Protein AF-A0A9E5L0R0-F1 (afdb_monomer_lite)

Radius of gyration: 19.11 Å; chains: 1; bounding box: 40×26×62 Å

Foldseek 3Di:
DAADEDAPVRLVVLVVVLVVLVVVLVVLVVQLVVLVVPDDPVPRPSNVVSVVSNVVSVVSNVVSVVNSVRYDYDDPPPPPDD

Structure (mmCIF, N/CA/C/O backbone):
data_AF-A0A9E5L0R0-F1
#
_entry.id   AF-A0A9E5L0R0-F1
#
loop_
_atom_site.group_PDB
_atom_site.id
_atom_site.type_symbol
_atom_site.label_atom_id
_atom_site.label_alt_id
_atom_site.label_comp_id
_atom_site.label_asym_id
_atom_site.label_entity_id
_atom_site.label_seq_id
_atom_site.pdbx_PDB_ins_code
_atom_site.Cartn_x
_atom_site.Cartn_y
_atom_site.Cartn_z
_atom_site.occupancy
_atom_site.B_iso_or_equiv
_atom_site.auth_seq_id
_atom_site.auth_comp_id
_atom_site.auth_asym_id
_atom_site.auth_atom_id
_atom_site.pdbx_PDB_model_num
ATOM 1 N N . MET A 1 1 ? -6.026 -13.446 15.863 1.00 60.53 1 MET A N 1
ATOM 2 C CA . MET A 1 1 ? -5.655 -12.085 16.313 1.00 60.53 1 MET A CA 1
ATOM 3 C C . MET A 1 1 ? -6.822 -11.539 17.116 1.00 60.53 1 MET A C 1
ATOM 5 O O . MET A 1 1 ? -7.956 -11.815 16.743 1.00 60.53 1 MET A O 1
ATOM 9 N N . SER A 1 2 ? -6.570 -10.859 18.231 1.00 77.94 2 SER A N 1
ATOM 10 C CA . SER A 1 2 ? -7.606 -10.200 19.035 1.00 77.94 2 SER A CA 1
ATOM 11 C C . SER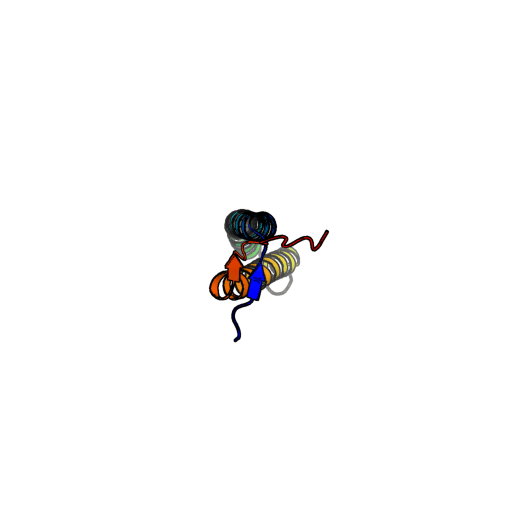 A 1 2 ? -8.119 -8.944 18.322 1.00 77.94 2 SER A C 1
ATOM 13 O O . SER A 1 2 ? -7.353 -8.271 17.632 1.00 77.94 2 SER A O 1
ATOM 15 N N . LYS A 1 3 ? -9.416 -8.635 18.470 1.00 83.44 3 LYS A N 1
ATOM 16 C CA . LYS A 1 3 ? -10.002 -7.405 17.920 1.00 83.44 3 LYS A CA 1
ATOM 17 C C . LYS A 1 3 ? -9.345 -6.185 18.573 1.00 83.44 3 LYS A C 1
ATOM 19 O O . LYS A 1 3 ? -9.164 -6.170 19.788 1.00 83.44 3 LYS A O 1
ATOM 24 N N . THR A 1 4 ? -8.985 -5.178 17.782 1.00 86.69 4 THR A N 1
ATOM 25 C CA . THR A 1 4 ? -8.308 -3.965 18.262 1.00 86.69 4 THR A CA 1
ATOM 26 C C . THR A 1 4 ? -9.305 -2.802 18.344 1.00 86.69 4 THR A C 1
ATOM 28 O O . THR A 1 4 ? -9.964 -2.517 17.339 1.00 86.69 4 THR A O 1
ATOM 31 N N . PRO A 1 5 ? -9.452 -2.138 19.506 1.00 89.06 5 PRO A N 1
ATOM 32 C CA . PRO A 1 5 ? -10.328 -0.980 19.633 1.00 89.06 5 PRO A CA 1
ATOM 33 C C . PRO A 1 5 ? -9.729 0.233 18.921 1.00 89.06 5 PRO A C 1
ATOM 35 O O . PRO A 1 5 ? -8.555 0.550 19.098 1.00 89.06 5 PRO A O 1
ATOM 38 N N . PHE A 1 6 ? -10.563 0.942 18.170 1.00 91.12 6 PHE A N 1
ATOM 39 C CA . PHE A 1 6 ? -10.233 2.222 17.553 1.00 91.12 6 PHE A CA 1
ATOM 40 C C . PHE A 1 6 ? -11.281 3.276 17.905 1.00 91.12 6 PHE A C 1
ATOM 42 O O . PHE A 1 6 ? -12.452 2.969 18.143 1.00 91.12 6 PHE A O 1
ATOM 49 N N . THR A 1 7 ? -10.866 4.541 17.914 1.00 92.56 7 THR A N 1
ATOM 50 C CA . THR A 1 7 ? -11.807 5.662 17.858 1.00 92.56 7 THR A CA 1
ATOM 51 C C . THR A 1 7 ? -12.393 5.752 16.449 1.00 92.56 7 THR A C 1
ATOM 53 O O . THR A 1 7 ? -11.782 5.288 15.485 1.00 92.56 7 THR A O 1
ATOM 56 N N . LYS A 1 8 ? -13.575 6.363 16.308 1.00 90.50 8 LYS A N 1
ATOM 57 C CA . LYS A 1 8 ? -14.197 6.562 14.990 1.00 90.50 8 LYS A CA 1
ATOM 58 C C . LYS A 1 8 ? -13.250 7.299 14.033 1.00 90.50 8 LYS A C 1
ATOM 60 O O . LYS A 1 8 ? -13.023 6.823 12.929 1.00 90.50 8 LYS A O 1
ATOM 65 N N . GLN A 1 9 ? -12.650 8.391 14.505 1.00 91.88 9 GLN A N 1
ATOM 66 C CA . GLN A 1 9 ? -11.713 9.195 13.724 1.00 91.88 9 GLN A CA 1
ATOM 67 C C . GLN A 1 9 ? -10.476 8.389 13.303 1.00 91.88 9 GLN A C 1
ATOM 69 O O . GLN A 1 9 ? -10.164 8.331 12.122 1.00 91.88 9 GLN A O 1
ATOM 74 N N . GLY A 1 10 ? -9.833 7.672 14.233 1.00 92.06 10 GLY A N 1
ATOM 75 C CA . GLY A 1 10 ? -8.654 6.869 13.898 1.00 92.06 10 GLY A CA 1
ATOM 76 C C . GLY A 1 10 ? -8.954 5.738 12.907 1.00 92.06 10 GLY A C 1
ATOM 77 O O . GLY A 1 10 ? -8.106 5.390 12.092 1.00 92.06 10 GLY A O 1
ATOM 78 N N . TYR A 1 11 ? -10.166 5.175 12.937 1.00 93.19 11 TYR A N 1
ATOM 79 C CA . TYR A 1 11 ? -10.605 4.212 11.926 1.00 93.19 11 TYR A CA 1
ATOM 80 C C . TYR A 1 11 ? -10.789 4.871 10.550 1.00 93.19 11 TYR A C 1
ATOM 82 O O . TYR A 1 11 ? -10.318 4.335 9.548 1.00 93.19 11 TYR A O 1
ATOM 90 N N . GLU A 1 12 ? -11.444 6.034 10.495 1.00 94.44 12 GLU A N 1
ATOM 91 C CA . GLU A 1 12 ? -11.652 6.799 9.258 1.00 94.44 12 GLU A CA 1
ATOM 92 C C . GLU A 1 12 ? -10.322 7.226 8.619 1.00 94.44 12 GLU A C 1
ATOM 94 O O . GLU A 1 12 ? -10.153 7.067 7.409 1.00 94.44 12 GLU A O 1
ATOM 99 N N . ASP A 1 13 ? -9.345 7.655 9.421 1.00 95.38 13 ASP A N 1
ATOM 100 C CA . ASP A 1 13 ? -8.004 8.017 8.950 1.00 95.38 13 ASP A CA 1
ATOM 101 C C . ASP A 1 13 ? -7.295 6.827 8.282 1.00 95.38 13 ASP A C 1
ATOM 103 O O . ASP A 1 13 ? -6.747 6.953 7.186 1.00 95.38 13 ASP A O 1
ATOM 107 N N . LEU A 1 14 ? -7.364 5.634 8.888 1.00 94.69 14 LEU A N 1
ATOM 108 C CA . LEU A 1 14 ? -6.783 4.410 8.318 1.00 94.69 14 LEU A CA 1
ATOM 109 C C . LEU A 1 14 ? -7.480 3.978 7.020 1.00 94.69 14 LEU A C 1
ATOM 111 O O . LEU A 1 14 ? -6.833 3.464 6.101 1.00 94.69 14 LEU A O 1
ATOM 115 N N . VAL A 1 15 ? -8.800 4.164 6.936 1.00 94.81 15 VAL A N 1
ATOM 116 C CA . VAL A 1 15 ? -9.571 3.896 5.715 1.00 94.81 15 VAL A CA 1
ATOM 117 C C . VAL A 1 15 ? -9.179 4.876 4.610 1.00 94.81 15 VAL A C 1
ATOM 119 O O . VAL A 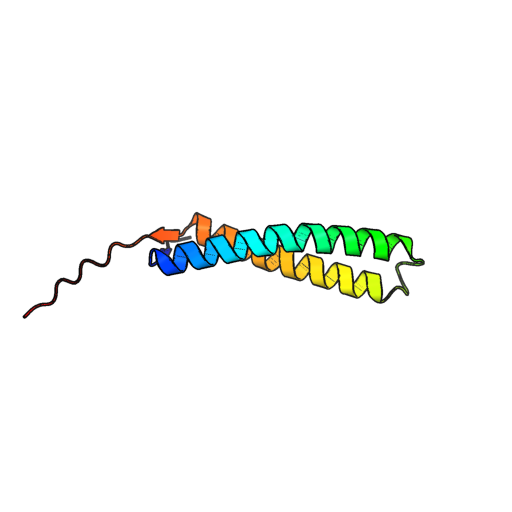1 15 ? -8.957 4.448 3.474 1.00 94.81 15 VAL A O 1
ATOM 122 N N . ASN A 1 16 ? -9.038 6.162 4.930 1.00 96.81 16 ASN A N 1
ATOM 123 C CA . ASN A 1 16 ? -8.581 7.173 3.981 1.00 96.81 16 ASN A CA 1
ATOM 124 C C . ASN A 1 16 ? -7.169 6.869 3.480 1.00 96.81 16 ASN A C 1
ATOM 126 O O . ASN A 1 16 ? -6.969 6.802 2.267 1.00 96.81 16 ASN A O 1
ATOM 130 N N . GLU A 1 17 ? -6.233 6.555 4.378 1.00 95.81 17 GLU A N 1
ATOM 131 C CA . GLU A 1 17 ? -4.871 6.163 4.004 1.00 95.81 17 GLU A CA 1
ATOM 132 C C . GLU A 1 17 ? -4.881 4.948 3.058 1.00 95.81 17 GLU A C 1
ATOM 134 O O . GLU A 1 17 ? -4.210 4.934 2.023 1.00 95.81 17 GLU A O 1
ATOM 139 N N . LYS A 1 18 ? -5.694 3.923 3.358 1.00 95.94 18 LYS A N 1
ATOM 140 C CA . LYS A 1 18 ? -5.844 2.747 2.486 1.00 95.94 18 LYS A CA 1
ATOM 141 C C . LYS A 1 18 ? -6.365 3.135 1.099 1.00 95.94 18 LYS A C 1
ATOM 143 O O . LYS A 1 18 ? -5.879 2.600 0.097 1.00 95.94 18 LYS A O 1
ATOM 148 N N . ASN A 1 19 ? -7.342 4.034 1.019 1.00 95.94 19 ASN A N 1
ATOM 149 C CA . ASN A 1 19 ? -7.906 4.489 -0.251 1.00 95.94 19 ASN A CA 1
ATOM 150 C C . ASN A 1 19 ? -6.876 5.265 -1.084 1.00 95.94 19 ASN A C 1
ATOM 152 O O . ASN A 1 19 ? -6.746 5.015 -2.284 1.00 95.94 19 ASN A O 1
ATOM 156 N N . GLU A 1 20 ? -6.105 6.152 -0.461 1.00 96.38 20 GLU A N 1
ATOM 157 C CA . GLU A 1 20 ? -5.031 6.897 -1.126 1.00 96.38 20 GLU A CA 1
ATOM 158 C C . GLU A 1 20 ? -3.930 5.971 -1.644 1.00 96.38 20 GLU A C 1
ATOM 160 O O . GLU A 1 20 ? -3.536 6.052 -2.810 1.00 96.38 20 GLU A O 1
ATOM 165 N N . LEU A 1 21 ? -3.489 5.017 -0.822 1.00 96.12 21 LEU A N 1
ATOM 166 C CA . LEU A 1 21 ? -2.492 4.028 -1.228 1.00 96.12 21 LEU A CA 1
ATOM 167 C C . LEU A 1 21 ? -2.997 3.123 -2.351 1.00 96.12 21 LEU A C 1
ATOM 169 O O . LEU A 1 21 ? -2.218 2.733 -3.218 1.00 96.12 21 LEU A O 1
ATOM 173 N N . THR A 1 22 ? -4.293 2.809 -2.377 1.00 94.62 22 THR A N 1
ATOM 174 C CA . THR A 1 22 ? -4.894 2.018 -3.459 1.00 94.62 22 THR A CA 1
ATOM 175 C C . THR A 1 22 ? -4.832 2.768 -4.789 1.00 94.62 22 THR A C 1
ATOM 177 O O . THR A 1 22 ? -4.501 2.159 -5.805 1.00 94.62 22 THR A O 1
ATOM 180 N N . LYS A 1 23 ? -5.067 4.088 -4.787 1.00 95.38 23 LYS A N 1
ATOM 181 C CA . LYS A 1 23 ? -4.883 4.939 -5.975 1.00 95.38 23 LYS A CA 1
ATOM 182 C C . LYS A 1 23 ? -3.408 4.994 -6.384 1.00 95.38 23 LYS A C 1
ATOM 184 O O . LYS A 1 23 ? -3.076 4.650 -7.512 1.00 95.38 23 LYS A O 1
ATOM 189 N N . SER A 1 24 ? -2.519 5.286 -5.431 1.00 93.81 24 SER A N 1
ATOM 190 C CA . SER A 1 24 ? -1.064 5.343 -5.647 1.00 93.81 24 SER A CA 1
ATOM 191 C C . SER A 1 24 ? -0.485 4.032 -6.200 1.00 93.81 24 SER A C 1
ATOM 193 O O . SER A 1 24 ? 0.462 4.033 -6.988 1.00 93.81 24 SER A O 1
ATOM 195 N N . ARG A 1 25 ? -1.073 2.886 -5.829 1.00 95.75 25 ARG A N 1
ATOM 196 C CA . ARG A 1 25 ? -0.696 1.570 -6.351 1.00 95.75 25 ARG A CA 1
ATOM 197 C C . ARG A 1 25 ? -0.903 1.469 -7.861 1.00 95.75 25 ARG A C 1
ATOM 199 O O . ARG A 1 25 ? -0.061 0.874 -8.527 1.00 95.75 25 ARG A O 1
ATOM 206 N N . VAL A 1 26 ? -1.990 2.027 -8.397 1.00 95.50 26 VAL A N 1
ATOM 207 C CA . VAL A 1 26 ? -2.264 2.017 -9.845 1.00 95.50 26 VAL A CA 1
ATOM 208 C C . VAL A 1 26 ? -1.144 2.745 -10.587 1.00 95.50 26 VAL A C 1
ATOM 210 O O . VAL A 1 26 ? -0.554 2.181 -11.510 1.00 95.50 26 VAL A O 1
ATOM 213 N N . ASP A 1 27 ? -0.762 3.926 -10.102 1.00 94.19 27 ASP A N 1
ATOM 214 C CA . ASP A 1 27 ? 0.336 4.710 -10.672 1.00 94.19 27 ASP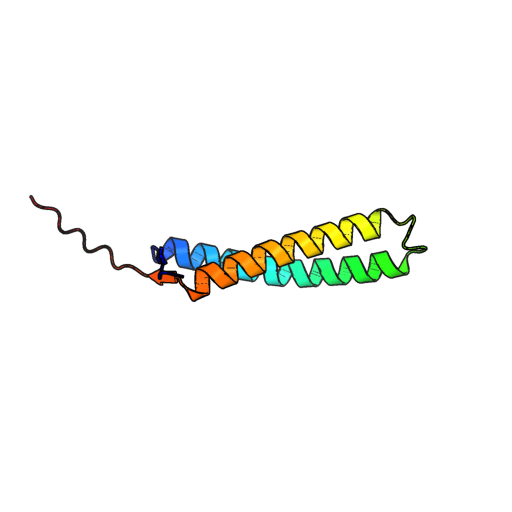 A CA 1
ATOM 215 C C . ASP A 1 27 ? 1.683 3.988 -10.538 1.00 94.19 27 ASP A C 1
ATOM 217 O O . ASP A 1 27 ? 2.504 3.991 -11.455 1.00 94.19 27 ASP A O 1
ATOM 221 N N . ALA A 1 28 ? 1.937 3.328 -9.404 1.00 93.62 28 ALA A N 1
ATOM 222 C CA . ALA A 1 28 ? 3.158 2.554 -9.191 1.00 93.62 28 ALA A CA 1
ATOM 223 C C . ALA A 1 28 ? 3.261 1.352 -10.149 1.00 93.62 28 ALA A C 1
ATOM 225 O O . ALA A 1 28 ? 4.347 1.068 -10.655 1.00 93.62 28 ALA A O 1
ATOM 226 N N . VAL A 1 29 ? 2.145 0.671 -10.432 1.00 95.31 29 VAL A N 1
ATOM 227 C CA . VAL A 1 29 ? 2.087 -0.426 -11.413 1.00 95.31 29 VAL A CA 1
ATOM 228 C C . VAL A 1 29 ? 2.322 0.097 -12.828 1.00 95.31 29 VAL A C 1
ATOM 230 O O . VAL A 1 29 ? 3.106 -0.502 -13.564 1.00 95.31 29 VAL A O 1
ATOM 233 N N . ALA A 1 30 ? 1.696 1.217 -13.198 1.00 94.81 30 ALA A N 1
ATOM 234 C CA . ALA A 1 30 ? 1.910 1.847 -14.499 1.00 94.81 30 ALA A CA 1
ATOM 235 C C . ALA A 1 30 ? 3.385 2.237 -14.686 1.00 94.81 30 ALA A C 1
ATOM 237 O O . ALA A 1 30 ? 4.003 1.847 -15.673 1.00 94.81 30 ALA A O 1
ATOM 238 N N . ASN A 1 31 ? 3.987 2.888 -13.687 1.00 92.69 31 ASN A N 1
ATOM 239 C CA . ASN A 1 31 ? 5.407 3.243 -13.699 1.00 92.69 31 ASN A CA 1
ATOM 240 C C . ASN A 1 31 ? 6.323 2.018 -13.801 1.00 92.69 31 ASN A C 1
ATOM 242 O O . ASN A 1 31 ? 7.309 2.052 -14.532 1.00 92.69 31 ASN A O 1
ATOM 246 N N . LEU A 1 32 ? 6.009 0.927 -13.095 1.00 93.19 32 LEU A N 1
ATOM 247 C CA . LEU A 1 32 ? 6.776 -0.315 -13.189 1.00 93.19 32 LEU A CA 1
ATOM 248 C C . LEU A 1 32 ? 6.701 -0.919 -14.594 1.00 93.19 32 LEU A C 1
ATOM 250 O O . LEU A 1 32 ? 7.710 -1.414 -15.094 1.00 93.19 32 LEU A O 1
ATOM 254 N N . LYS A 1 33 ? 5.520 -0.878 -15.223 1.00 93.69 33 LYS A N 1
ATOM 255 C CA . LYS A 1 33 ? 5.323 -1.355 -16.593 1.00 93.69 33 LYS A CA 1
ATOM 256 C C . LYS A 1 33 ? 6.146 -0.527 -17.580 1.00 93.69 33 LYS A C 1
ATOM 258 O O . LYS A 1 33 ? 6.933 -1.107 -18.316 1.00 93.69 33 LYS A O 1
ATOM 263 N N . THR A 1 34 ? 6.046 0.799 -17.519 1.00 91.88 34 THR A N 1
ATOM 264 C CA . THR A 1 34 ? 6.830 1.698 -18.375 1.00 91.88 34 THR A CA 1
ATOM 265 C C . THR A 1 34 ? 8.329 1.497 -18.165 1.00 91.88 34 THR A C 1
ATOM 267 O O . THR A 1 34 ? 9.077 1.333 -19.123 1.00 91.88 34 THR A O 1
ATOM 270 N N . ALA A 1 35 ? 8.784 1.426 -16.910 1.00 91.00 35 ALA A N 1
ATOM 271 C CA . ALA A 1 35 ? 10.192 1.189 -16.611 1.00 91.00 35 ALA A CA 1
ATOM 272 C C . ALA A 1 35 ? 10.668 -0.166 -17.153 1.00 91.00 35 ALA A C 1
ATOM 274 O O . ALA A 1 35 ? 11.787 -0.259 -17.639 1.00 91.00 35 ALA A O 1
ATOM 275 N N . ARG A 1 36 ? 9.827 -1.207 -17.121 1.00 90.50 36 ARG A N 1
ATOM 276 C CA . ARG A 1 36 ? 10.147 -2.529 -17.681 1.00 90.50 36 ARG A CA 1
ATOM 277 C C . ARG A 1 36 ? 10.339 -2.503 -19.205 1.00 90.50 36 ARG A C 1
ATOM 279 O O . ARG A 1 36 ? 11.073 -3.338 -19.718 1.00 90.50 36 ARG A O 1
ATOM 286 N N . GLU A 1 37 ? 9.698 -1.576 -19.909 1.00 90.69 37 GLU A N 1
ATOM 287 C CA . GLU A 1 37 ? 9.779 -1.429 -21.371 1.00 90.69 37 GLU A CA 1
ATOM 288 C C . GLU A 1 37 ? 10.995 -0.592 -21.823 1.00 90.69 37 GLU A C 1
ATOM 290 O O . GLU A 1 37 ? 11.382 -0.652 -22.985 1.00 90.69 37 GLU A O 1
ATOM 295 N N . MET A 1 38 ? 11.633 0.155 -20.913 1.00 85.56 38 MET A N 1
ATOM 296 C CA . MET A 1 38 ? 12.725 1.097 -21.217 1.00 85.56 38 MET A CA 1
ATOM 297 C C . MET A 1 38 ? 14.116 0.462 -21.415 1.00 85.56 38 MET A C 1
ATOM 299 O O . MET A 1 38 ? 15.082 1.194 -21.617 1.00 85.56 38 MET A O 1
ATOM 303 N N . GLY A 1 39 ? 14.255 -0.866 -21.363 1.00 79.50 39 GLY A N 1
ATOM 304 C CA . GLY A 1 39 ? 15.525 -1.542 -21.658 1.00 79.50 39 GLY A CA 1
ATOM 305 C C . GLY A 1 39 ? 15.770 -2.802 -20.830 1.00 79.50 39 GLY A C 1
ATOM 306 O O . GLY A 1 39 ? 14.836 -3.407 -20.302 1.00 79.50 39 GLY A O 1
ATOM 307 N N . ASP A 1 40 ? 17.039 -3.196 -20.708 1.00 83.56 40 ASP A N 1
ATOM 308 C CA . ASP A 1 40 ? 17.438 -4.396 -19.967 1.00 83.56 40 ASP A CA 1
ATOM 309 C C . ASP A 1 40 ? 17.175 -4.247 -18.456 1.00 83.56 40 ASP A C 1
ATOM 311 O O . ASP A 1 40 ? 17.618 -3.303 -17.798 1.00 83.56 40 ASP A O 1
ATOM 315 N N . LEU A 1 41 ? 16.441 -5.204 -17.885 1.00 79.69 41 LEU A N 1
ATOM 316 C CA . LEU A 1 41 ? 15.981 -5.177 -16.493 1.00 79.69 41 LEU A CA 1
ATOM 317 C C . LEU A 1 41 ? 17.115 -5.278 -15.472 1.00 79.69 41 LEU A C 1
ATOM 319 O O . LEU A 1 41 ? 16.942 -4.863 -14.321 1.00 79.69 41 LEU A O 1
ATOM 323 N N . SER A 1 42 ? 18.248 -5.855 -15.868 1.00 77.62 42 SER A N 1
ATOM 324 C CA . SER A 1 42 ? 19.396 -6.058 -14.986 1.00 77.62 42 SER A CA 1
ATOM 325 C C . SER A 1 42 ? 20.097 -4.736 -14.638 1.00 77.62 42 SER A C 1
ATOM 327 O O . SER A 1 42 ? 20.457 -4.510 -13.473 1.00 77.62 42 SER A O 1
ATOM 329 N N . GLU A 1 43 ? 20.178 -3.817 -15.600 1.00 84.75 43 GLU A N 1
ATOM 330 C CA . GLU A 1 43 ? 20.850 -2.518 -15.472 1.00 84.75 43 GLU A CA 1
ATOM 331 C C . GLU A 1 43 ? 19.884 -1.362 -15.190 1.00 84.75 43 GLU A C 1
ATOM 333 O O . GLU A 1 43 ? 20.277 -0.328 -14.648 1.00 84.75 43 GLU A O 1
ATOM 338 N N . ASN A 1 44 ? 18.593 -1.546 -15.471 1.00 88.44 44 ASN A N 1
ATOM 339 C CA . ASN A 1 44 ? 17.594 -0.497 -15.336 1.00 88.44 44 ASN A CA 1
ATOM 340 C C . ASN A 1 44 ? 17.317 -0.117 -13.866 1.00 88.44 44 ASN A C 1
ATOM 342 O O . ASN A 1 44 ? 16.518 -0.732 -13.148 1.00 88.44 44 ASN A O 1
ATOM 346 N N . ALA A 1 45 ? 17.968 0.957 -13.416 1.00 89.56 45 ALA A N 1
ATOM 347 C CA . ALA A 1 45 ? 17.775 1.533 -12.090 1.00 89.56 45 ALA A CA 1
ATOM 348 C C . ALA A 1 45 ? 16.330 2.017 -11.865 1.00 89.56 45 ALA A C 1
ATOM 350 O O . ALA A 1 45 ? 15.787 1.827 -10.774 1.00 89.56 45 ALA A O 1
ATOM 351 N N . ALA A 1 46 ? 15.676 2.569 -12.895 1.00 88.88 46 ALA A N 1
ATOM 352 C CA . ALA A 1 46 ? 14.291 3.029 -12.804 1.00 88.88 46 ALA A CA 1
ATOM 353 C C . ALA A 1 46 ? 13.326 1.867 -12.522 1.00 88.88 46 ALA A C 1
ATOM 355 O O . ALA A 1 46 ? 12.433 1.999 -11.685 1.00 88.88 46 ALA A O 1
ATOM 356 N N . TYR A 1 47 ? 13.553 0.693 -13.121 1.00 92.12 47 TYR A N 1
ATOM 357 C CA . TYR A 1 47 ? 12.790 -0.523 -12.830 1.00 92.12 47 TYR A CA 1
ATOM 358 C C . TYR A 1 47 ? 12.966 -0.974 -11.375 1.00 92.12 47 TYR A C 1
ATOM 360 O O . TYR A 1 47 ? 11.980 -1.261 -10.690 1.00 92.12 47 TYR A O 1
ATOM 368 N N . LYS A 1 48 ? 14.204 -0.989 -10.861 1.00 92.31 48 LYS A N 1
ATOM 369 C CA . LYS A 1 48 ? 14.487 -1.356 -9.460 1.00 92.31 48 LYS A CA 1
ATOM 370 C C . LYS A 1 48 ? 13.775 -0.415 -8.481 1.00 92.31 48 LYS A C 1
ATOM 372 O O . LYS A 1 48 ? 13.145 -0.882 -7.529 1.00 92.31 48 LYS A O 1
ATOM 377 N N . VAL A 1 49 ? 13.815 0.892 -8.747 1.00 92.62 49 VAL A N 1
ATOM 378 C CA . VAL A 1 49 ? 13.126 1.912 -7.940 1.00 92.62 49 VAL A CA 1
ATOM 379 C C . VAL A 1 49 ? 11.608 1.747 -8.020 1.00 92.62 49 VAL A C 1
ATOM 381 O O . VAL A 1 49 ? 10.951 1.681 -6.979 1.00 92.62 49 VAL A O 1
ATOM 384 N N . ALA A 1 50 ? 11.042 1.607 -9.222 1.00 93.56 50 ALA A N 1
ATOM 385 C CA . ALA A 1 50 ? 9.606 1.413 -9.415 1.00 93.56 50 ALA A CA 1
ATOM 386 C C . ALA A 1 50 ? 9.104 0.141 -8.710 1.00 93.56 50 ALA A C 1
ATOM 388 O O . ALA A 1 50 ? 8.072 0.163 -8.036 1.00 93.56 50 ALA A O 1
ATOM 389 N N . ARG A 1 51 ? 9.876 -0.952 -8.776 1.00 93.94 51 ARG A N 1
ATOM 390 C CA . ARG A 1 51 ? 9.563 -2.218 -8.099 1.00 93.94 51 ARG A CA 1
ATOM 391 C C . ARG A 1 51 ? 9.573 -2.056 -6.582 1.00 93.94 51 ARG A C 1
ATOM 393 O O . ARG A 1 51 ? 8.671 -2.551 -5.908 1.00 93.94 51 ARG A O 1
ATOM 400 N N . SER A 1 52 ? 10.574 -1.360 -6.044 1.00 94.75 52 SER A N 1
ATOM 401 C CA . SER A 1 52 ? 10.670 -1.078 -4.608 1.00 94.75 52 SER A CA 1
ATOM 402 C C . SER A 1 52 ? 9.504 -0.209 -4.121 1.00 94.75 52 SER A C 1
ATOM 404 O O . SER A 1 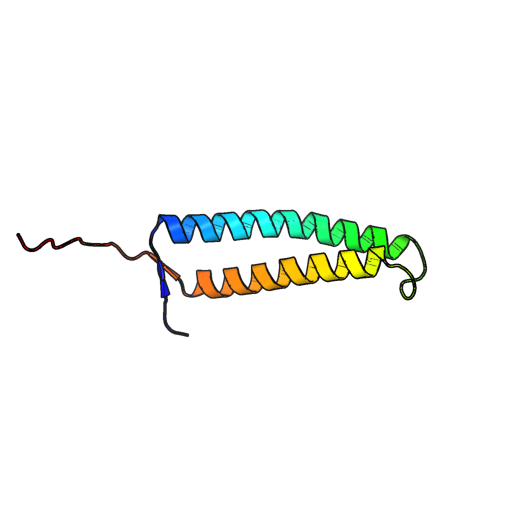52 ? 8.888 -0.506 -3.092 1.00 94.75 52 SER A O 1
ATOM 406 N N . LYS A 1 53 ? 9.125 0.811 -4.902 1.00 94.69 53 LYS A N 1
ATOM 407 C CA . LYS A 1 53 ? 7.977 1.678 -4.608 1.00 94.69 53 LYS A CA 1
ATOM 408 C C . LYS A 1 53 ? 6.669 0.887 -4.576 1.00 94.69 53 LYS A C 1
ATOM 410 O O . LYS A 1 53 ? 5.948 0.968 -3.583 1.00 94.69 53 LYS A O 1
ATOM 415 N N . LEU A 1 54 ? 6.408 0.058 -5.591 1.00 95.62 54 LEU A N 1
ATOM 416 C CA . LEU A 1 54 ? 5.231 -0.817 -5.616 1.00 95.62 54 LEU A CA 1
ATOM 417 C C . LEU A 1 54 ? 5.205 -1.774 -4.414 1.00 95.62 54 LEU A C 1
ATOM 419 O O . LEU A 1 54 ? 4.190 -1.878 -3.731 1.00 95.62 54 LEU A O 1
ATOM 423 N N . SER A 1 55 ? 6.336 -2.418 -4.106 1.00 96.81 55 SER A N 1
ATOM 424 C CA . SER A 1 55 ? 6.460 -3.327 -2.958 1.00 96.81 55 SER A CA 1
ATOM 425 C C . SER A 1 55 ? 6.151 -2.635 -1.625 1.00 96.81 55 SER A C 1
ATOM 427 O O . SER A 1 55 ? 5.485 -3.204 -0.756 1.00 96.81 55 SER A O 1
ATOM 429 N N . SER A 1 56 ? 6.595 -1.386 -1.473 1.00 96.31 56 SER A N 1
ATOM 430 C CA . SER A 1 56 ? 6.368 -0.582 -0.269 1.00 96.31 56 SER A CA 1
ATOM 431 C C . SER A 1 56 ? 4.887 -0.238 -0.095 1.00 96.31 56 SER A C 1
ATOM 433 O O . SER A 1 56 ? 4.336 -0.438 0.991 1.00 96.31 56 SER A O 1
ATOM 435 N N . VAL A 1 57 ? 4.224 0.189 -1.176 1.00 96.56 57 VAL A N 1
ATOM 436 C CA . VAL A 1 57 ? 2.775 0.453 -1.198 1.00 96.56 57 VAL A CA 1
ATOM 437 C C . VAL A 1 57 ? 1.990 -0.819 -0.872 1.00 96.56 57 VAL A C 1
ATOM 439 O O . VAL A 1 57 ? 1.150 -0.819 0.028 1.00 96.56 57 VAL A O 1
ATOM 442 N N . ASP A 1 58 ? 2.320 -1.935 -1.522 1.00 96.44 58 ASP A N 1
ATOM 443 C CA . ASP A 1 58 ? 1.671 -3.227 -1.292 1.00 96.44 58 ASP A CA 1
ATOM 444 C C . ASP A 1 58 ? 1.844 -3.719 0.153 1.00 96.44 58 ASP A C 1
ATOM 446 O O . ASP A 1 58 ? 0.914 -4.264 0.754 1.00 96.44 58 ASP A O 1
ATOM 450 N N . ARG A 1 59 ? 3.028 -3.520 0.745 1.00 97.50 59 ARG A N 1
ATOM 451 C CA . ARG A 1 59 ? 3.287 -3.878 2.145 1.00 97.50 59 ARG A CA 1
ATOM 452 C C . ARG A 1 59 ? 2.401 -3.076 3.093 1.00 97.50 59 ARG A C 1
ATOM 454 O O . ARG A 1 59 ? 1.822 -3.666 4.0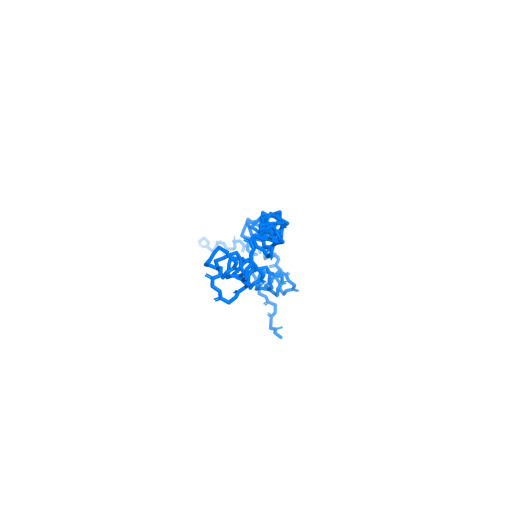07 1.00 97.50 59 ARG A O 1
ATOM 461 N N . ARG A 1 60 ? 2.275 -1.765 2.872 1.00 96.62 60 ARG A N 1
ATOM 462 C CA . ARG A 1 60 ? 1.431 -0.895 3.699 1.00 96.62 60 ARG A CA 1
ATOM 463 C C . ARG A 1 60 ? -0.052 -1.229 3.533 1.00 96.62 60 ARG A C 1
ATOM 465 O O . ARG A 1 60 ? -0.741 -1.378 4.535 1.00 96.62 60 ARG A O 1
ATOM 472 N N . LEU A 1 61 ? -0.519 -1.472 2.308 1.00 96.50 61 LEU A N 1
ATOM 473 C CA . LEU A 1 61 ? -1.900 -1.893 2.042 1.00 96.50 61 LEU A CA 1
ATOM 474 C C . LEU A 1 61 ? -2.267 -3.208 2.737 1.00 96.50 61 LEU A C 1
ATOM 476 O O . LEU A 1 61 ? -3.347 -3.311 3.324 1.00 96.50 61 LEU A O 1
ATOM 480 N N . ARG A 1 62 ? -1.373 -4.207 2.717 1.00 96.50 62 ARG A N 1
ATOM 481 C CA . ARG A 1 62 ? -1.583 -5.471 3.447 1.00 96.50 62 ARG A CA 1
ATOM 482 C C . ARG A 1 62 ? -1.688 -5.246 4.952 1.00 96.50 62 ARG A C 1
ATOM 484 O O . ARG A 1 62 ? -2.554 -5.830 5.596 1.00 96.50 62 ARG A O 1
ATOM 491 N N . PHE A 1 63 ? -0.822 -4.398 5.502 1.00 94.94 63 PHE A N 1
ATOM 492 C CA . PHE A 1 63 ? -0.843 -4.049 6.920 1.00 94.94 63 PHE A CA 1
ATOM 493 C C . PHE A 1 63 ? -2.152 -3.354 7.318 1.00 94.94 63 PHE A C 1
ATOM 495 O O . PHE A 1 63 ? -2.829 -3.824 8.229 1.00 94.94 63 PHE A O 1
ATOM 502 N N . LEU A 1 64 ? -2.551 -2.307 6.587 1.00 94.81 64 LEU A N 1
ATOM 503 C CA . LEU A 1 64 ? -3.801 -1.581 6.831 1.00 94.81 64 LEU A CA 1
ATOM 504 C C . LEU A 1 64 ? -5.020 -2.493 6.702 1.00 94.81 64 LEU A C 1
ATOM 506 O O . LEU A 1 64 ? -5.903 -2.458 7.548 1.00 94.81 64 LEU A O 1
ATOM 510 N N . THR A 1 65 ? -5.050 -3.357 5.686 1.00 94.44 65 THR A N 1
ATOM 511 C CA . THR A 1 65 ? -6.153 -4.309 5.497 1.00 94.44 65 THR A CA 1
ATOM 512 C C . THR A 1 65 ? -6.278 -5.256 6.684 1.00 94.44 65 THR A C 1
ATOM 514 O O . THR A 1 65 ? -7.379 -5.448 7.183 1.00 94.44 65 THR A O 1
ATOM 517 N N . LYS A 1 66 ? -5.158 -5.789 7.185 1.00 93.31 66 LYS A N 1
ATOM 518 C CA . LYS A 1 66 ? -5.150 -6.690 8.341 1.00 93.31 66 LYS A CA 1
ATOM 519 C C . LYS A 1 66 ? -5.567 -5.997 9.642 1.00 93.31 66 LYS A C 1
ATOM 521 O O . LYS A 1 66 ? -6.215 -6.617 10.476 1.00 93.31 66 LYS A O 1
ATOM 526 N N . ILE A 1 67 ? -5.198 -4.729 9.823 1.00 92.50 67 ILE A N 1
ATOM 527 C CA . ILE A 1 67 ? -5.646 -3.939 10.977 1.00 92.50 67 ILE A CA 1
ATOM 528 C C . ILE A 1 67 ? -7.144 -3.664 10.887 1.00 92.50 67 ILE A C 1
ATOM 530 O O . ILE A 1 67 ? -7.860 -3.926 11.847 1.00 92.50 67 ILE A O 1
ATOM 534 N N . LEU A 1 68 ? -7.616 -3.170 9.740 1.00 92.50 68 LEU A N 1
ATOM 535 C CA . LEU A 1 68 ? -9.018 -2.808 9.534 1.00 92.50 68 LEU A CA 1
ATOM 536 C C . LEU A 1 68 ? -9.958 -4.017 9.649 1.00 92.50 68 LEU A C 1
ATOM 538 O O . LEU A 1 68 ? -11.058 -3.863 10.165 1.00 92.50 68 LEU A O 1
ATOM 542 N N . ASP A 1 69 ? -9.515 -5.208 9.238 1.00 92.94 69 ASP A N 1
ATOM 543 C CA . ASP A 1 69 ? -10.268 -6.467 9.372 1.00 92.94 69 ASP A CA 1
ATOM 544 C C . ASP A 1 69 ? -10.503 -6.881 10.838 1.00 92.94 69 ASP A C 1
ATOM 546 O O . ASP A 1 69 ? -11.475 -7.554 11.178 1.00 92.94 69 ASP A O 1
ATOM 550 N N . HIS A 1 70 ? -9.626 -6.446 11.745 1.00 91.25 70 HIS A N 1
ATOM 551 C CA . HIS A 1 70 ? -9.728 -6.723 13.178 1.00 91.25 70 HIS A CA 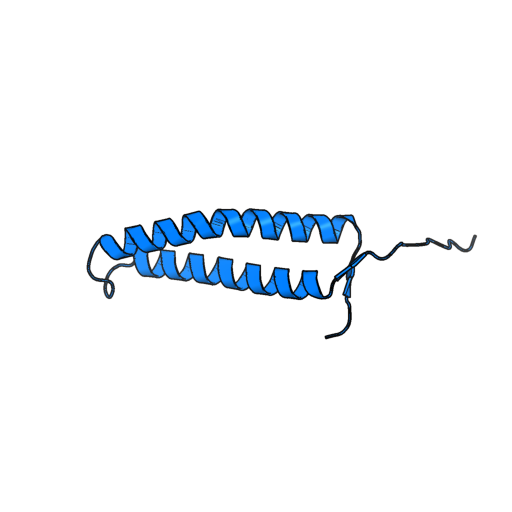1
ATOM 552 C C . HIS A 1 70 ? -10.118 -5.493 14.009 1.00 91.25 70 HIS A C 1
ATOM 554 O O . HIS A 1 70 ? -10.217 -5.591 15.235 1.00 91.25 70 HIS A O 1
ATOM 560 N N . ALA A 1 71 ? -10.346 -4.346 13.371 1.00 90.69 71 ALA A N 1
ATOM 561 C CA . ALA A 1 71 ? -10.689 -3.107 14.045 1.00 90.69 71 ALA A CA 1
ATOM 562 C C . ALA A 1 71 ? -12.176 -3.072 14.425 1.00 90.69 71 ALA A C 1
ATOM 564 O O . ALA A 1 71 ? -13.047 -3.488 13.661 1.00 90.69 71 ALA A O 1
ATOM 565 N N . TYR A 1 72 ? -12.481 -2.532 15.604 1.00 88.56 72 TYR A N 1
ATOM 566 C CA . TYR A 1 72 ? -13.845 -2.169 15.985 1.00 88.56 72 TYR A CA 1
ATOM 567 C C . TYR A 1 72 ? -13.869 -0.781 16.615 1.00 88.56 72 TYR A C 1
ATOM 569 O O . TYR A 1 72 ? -12.947 -0.394 17.333 1.00 88.56 72 TYR A O 1
ATOM 577 N N . ILE A 1 73 ? -14.935 -0.031 16.347 1.00 88.88 73 ILE A N 1
ATOM 578 C CA . ILE A 1 73 ? -15.098 1.325 16.868 1.00 88.88 73 ILE A CA 1
ATOM 579 C C . ILE A 1 73 ? -15.609 1.232 18.307 1.00 88.88 73 ILE A C 1
ATOM 581 O O . ILE A 1 73 ? -16.712 0.737 18.549 1.00 88.88 73 ILE A O 1
ATOM 585 N N . MET A 1 74 ? -14.814 1.704 19.267 1.00 86.38 74 MET A N 1
ATOM 586 C CA . MET A 1 74 ? -15.225 1.772 20.667 1.00 86.38 74 MET A CA 1
ATOM 587 C C . MET A 1 74 ? -16.030 3.052 20.908 1.00 86.38 74 MET A C 1
ATOM 589 O O . MET A 1 74 ? -15.584 4.150 20.573 1.00 86.38 74 MET A O 1
ATOM 593 N N . LYS A 1 75 ? -17.212 2.927 21.521 1.00 75.38 75 LYS A N 1
ATOM 594 C CA . LYS A 1 75 ? -17.904 4.078 22.110 1.00 75.38 75 LYS A CA 1
ATOM 595 C C . LYS A 1 75 ? -17.222 4.387 23.438 1.00 75.38 75 LYS A C 1
ATOM 597 O O . LYS A 1 75 ? -17.324 3.602 24.375 1.00 75.38 75 LYS A O 1
ATOM 602 N N . VAL A 1 76 ? -16.486 5.492 23.496 1.00 67.25 76 VAL A N 1
ATOM 603 C CA . VAL A 1 76 ? -15.972 6.033 24.759 1.00 67.25 76 VAL A CA 1
ATOM 604 C C . VAL A 1 76 ? -17.152 6.594 25.548 1.00 67.25 76 VAL A C 1
ATOM 606 O O . VAL A 1 76 ? -17.574 7.724 25.331 1.00 67.25 76 VAL A O 1
ATOM 609 N N . ASP A 1 77 ? -17.718 5.770 26.427 1.00 60.06 77 ASP A N 1
ATOM 610 C CA . ASP A 1 77 ? -18.643 6.215 27.466 1.00 60.06 77 ASP A CA 1
ATOM 611 C C . ASP A 1 77 ? -17.786 6.797 28.597 1.00 60.06 77 ASP A C 1
ATOM 613 O O . ASP A 1 77 ? -17.243 6.071 29.432 1.00 60.06 77 ASP A O 1
ATOM 617 N N . PHE A 1 78 ? -17.547 8.110 28.559 1.00 59.75 78 PHE A N 1
ATOM 618 C CA . PHE A 1 78 ? -16.855 8.806 29.641 1.00 59.75 78 PHE A CA 1
ATOM 619 C C . PHE A 1 78 ? -17.771 8.816 30.871 1.00 59.75 78 PHE A C 1
ATOM 621 O O . PHE A 1 78 ? -18.528 9.758 31.095 1.00 59.75 78 PHE A O 1
ATOM 628 N N . LYS A 1 79 ? -17.696 7.771 31.701 1.00 53.66 79 LYS A N 1
ATOM 629 C CA . LYS A 1 79 ? -18.189 7.829 33.081 1.00 53.66 79 LYS A CA 1
ATOM 630 C C . LYS A 1 79 ? -17.185 8.609 33.919 1.00 53.66 79 LYS A C 1
ATOM 632 O O . LYS A 1 79 ? -16.375 8.032 34.638 1.00 53.66 79 LYS A O 1
ATOM 637 N N . GLY A 1 80 ? -17.213 9.931 33.766 1.00 55.50 80 GLY A N 1
ATOM 638 C CA . GLY A 1 80 ? -16.584 10.838 34.715 1.00 55.50 80 GLY A CA 1
ATOM 639 C C . GLY A 1 80 ? -17.255 10.645 36.069 1.00 55.50 80 GLY A C 1
ATOM 640 O O . GLY A 1 80 ? -18.424 10.986 36.234 1.00 55.50 80 GLY A O 1
ATOM 641 N N . VAL A 1 81 ? -16.540 10.027 37.005 1.00 56.50 81 VAL A N 1
ATOM 642 C CA . VAL A 1 81 ? -16.899 10.072 38.421 1.00 56.50 81 VAL A CA 1
ATOM 643 C C . VAL A 1 81 ? -16.587 11.495 38.876 1.00 56.50 81 VAL A C 1
ATOM 645 O O . VAL A 1 81 ? -15.439 11.930 38.770 1.00 56.50 81 VAL A O 1
ATOM 648 N N . VAL A 1 82 ? -17.646 12.216 39.243 1.00 57.97 82 VAL A N 1
ATOM 649 C CA . VAL A 1 82 ? -17.627 13.560 39.840 1.00 57.97 82 VAL A CA 1
ATOM 650 C C . VAL A 1 82 ? -17.035 13.521 41.239 1.00 57.97 82 VAL A C 1
ATOM 652 O O . VAL A 1 82 ? -17.293 12.518 41.943 1.00 57.97 82 VAL A O 1
#

pLDDT: mean 88.65, std 10.92, range [53.66, 97.5]

Secondary structure (DSSP, 8-state):
-PPEEE-HHHHHHHHHHHHHHHHHHHHHHHHHHHHHHSS-TTT-HHHHHHHHHHHHHHHHHHHHHHHHHHEEE---------

Sequence (82 aa):
MSKTPFTKQGYEDLVNEKNELTKSRVDAVANLKTAREMGDLSENAAYKVARSKLSSVDRRLRFLTKILDHAYIMKVDFKGVV